Protein AF-Q179P6-F1 (afdb_monomer)

pLDDT: mean 78.24, std 12.24, range [46.19, 93.06]

Radius of gyration: 22.93 Å; Cα contacts (8 Å, |Δi|>4): 65; chains: 1; bounding box: 64×33×48 Å

Sequence (94 aa):
MFVKFQYFCIIYFLLVRHLNGSTMDLYKNSRLSQRIVQTRYGRLQGLILPLEGYKFLKPIEAFLGVPYATPPTKMNSDLRFRFLFLEVEQHIFE

Secondary structure (DSSP, 8-state):
-HHHHHHHHHHHHHHHHHHS--TTHHHHT-EEEEEEEEETTEEEEEEEE--TT-TTSPPEEE--S---S----GGGTTHHHHHHHHHHHHHH--

Solvent-accessible surface area (backbone atoms only — not comparable to full-atom values): 5898 Å² total; per-residue (Å²): 114,68,68,62,52,52,50,51,52,51,51,51,54,53,51,53,52,68,72,50,74,60,76,65,64,43,58,74,71,48,39,78,38,89,63,70,46,80,50,99,92,45,78,44,70,30,33,30,31,49,46,79,93,39,89,88,53,78,64,44,78,46,72,81,86,72,82,86,66,84,76,64,41,89,94,40,50,69,49,63,54,48,56,57,54,53,55,53,53,63,70,70,74,115

InterPro domains:
  IPR002018 Carboxylesterase, type B [PF00135] (34-81)
  IPR029058 Alpha/Beta hydrolase fold [G3DSA:3.40.50.1820] (5-83)
  IPR029058 Alpha/Beta hydrolase fold [SSF53474] (34-72)
  IPR051093 Neuroligin and Bile salt-activated lipase [PTHR43903] (26-76)

Mean predicted aligned error: 12.07 Å

Structure (mmCIF, N/CA/C/O backbone):
data_AF-Q179P6-F1
#
_entry.id   AF-Q179P6-F1
#
loop_
_atom_site.group_PDB
_atom_site.id
_atom_site.type_symbol
_atom_site.label_atom_id
_atom_site.label_alt_id
_atom_site.label_comp_id
_atom_site.label_asym_id
_atom_site.label_entity_id
_atom_site.label_seq_id
_atom_site.pdbx_PDB_ins_code
_atom_site.Cartn_x
_atom_site.Cartn_y
_atom_site.Cartn_z
_atom_site.occupancy
_atom_site.B_iso_or_equiv
_atom_site.auth_seq_id
_atom_site.auth_comp_id
_atom_site.auth_asym_id
_atom_site.auth_atom_id
_atom_site.pdbx_PDB_model_num
ATOM 1 N N . MET A 1 1 ? 46.643 -4.755 -2.740 1.00 63.56 1 MET A N 1
ATOM 2 C CA . MET A 1 1 ? 45.704 -5.863 -2.441 1.00 63.56 1 MET A CA 1
ATOM 3 C C . MET A 1 1 ? 44.336 -5.346 -1.983 1.00 63.56 1 MET A C 1
ATOM 5 O O . MET A 1 1 ? 43.338 -5.756 -2.558 1.00 63.56 1 MET A O 1
ATOM 9 N N . PHE A 1 2 ? 44.286 -4.369 -1.068 1.00 72.25 2 PHE A N 1
ATOM 10 C CA . PHE A 1 2 ? 43.048 -3.757 -0.550 1.00 72.25 2 PHE A CA 1
ATOM 11 C C . PHE A 1 2 ? 42.078 -3.188 -1.603 1.00 72.25 2 PHE A C 1
ATOM 13 O O . PHE A 1 2 ? 40.887 -3.464 -1.534 1.00 72.25 2 PHE A O 1
ATOM 20 N N . VAL A 1 3 ? 42.565 -2.475 -2.626 1.00 81.38 3 VAL A N 1
ATOM 21 C CA . VAL A 1 3 ? 41.692 -1.853 -3.649 1.00 81.38 3 VAL A CA 1
ATOM 22 C C . VAL A 1 3 ? 40.955 -2.895 -4.504 1.00 81.38 3 VAL A C 1
ATOM 24 O O . VAL A 1 3 ? 39.796 -2.705 -4.860 1.00 81.38 3 VAL A O 1
ATOM 27 N N . LYS A 1 4 ? 41.597 -4.037 -4.789 1.00 81.12 4 LYS A N 1
ATOM 28 C CA . LYS A 1 4 ? 40.974 -5.139 -5.544 1.00 81.12 4 LYS A CA 1
ATOM 29 C C . LYS A 1 4 ? 39.885 -5.842 -4.726 1.00 81.12 4 LYS A C 1
ATOM 31 O O . LYS A 1 4 ? 38.837 -6.161 -5.274 1.00 81.12 4 LYS A O 1
ATOM 36 N N . PHE A 1 5 ? 40.111 -6.026 -3.422 1.00 85.56 5 PHE A N 1
ATOM 37 C CA . PHE A 1 5 ? 39.107 -6.568 -2.502 1.00 85.56 5 PHE A CA 1
ATOM 38 C C . PHE A 1 5 ? 37.908 -5.624 -2.360 1.00 85.56 5 PHE A C 1
ATOM 40 O O . PHE A 1 5 ? 36.765 -6.051 -2.474 1.00 85.56 5 PHE A O 1
ATOM 47 N N . GLN A 1 6 ? 38.166 -4.323 -2.215 1.00 86.06 6 GLN A N 1
ATOM 48 C CA . GLN A 1 6 ? 37.113 -3.312 -2.180 1.00 86.06 6 GLN A CA 1
ATOM 49 C C . GLN A 1 6 ? 36.281 -3.314 -3.471 1.00 86.06 6 GLN A C 1
ATOM 51 O O . GLN A 1 6 ? 35.055 -3.285 -3.404 1.00 86.06 6 GLN A O 1
ATOM 56 N N . TYR A 1 7 ? 36.922 -3.412 -4.639 1.00 90.31 7 TYR A N 1
ATOM 57 C CA . TYR A 1 7 ? 36.221 -3.484 -5.922 1.00 90.31 7 TYR A CA 1
ATOM 58 C C . TYR A 1 7 ? 35.364 -4.754 -6.050 1.00 90.31 7 TYR A C 1
ATOM 60 O O . TYR A 1 7 ? 34.223 -4.680 -6.499 1.00 90.31 7 TYR A O 1
ATOM 68 N N . PHE A 1 8 ? 35.864 -5.902 -5.578 1.00 91.94 8 PHE A N 1
ATOM 69 C CA . PHE A 1 8 ? 35.099 -7.150 -5.533 1.00 91.94 8 PHE A CA 1
ATOM 70 C C . PHE A 1 8 ? 33.856 -7.033 -4.636 1.00 91.94 8 PHE A C 1
ATOM 72 O O . PHE A 1 8 ? 32.761 -7.400 -5.057 1.00 91.94 8 PHE A O 1
ATOM 79 N N . CYS A 1 9 ? 33.994 -6.448 -3.442 1.00 91.06 9 CYS A N 1
ATOM 80 C CA . CYS A 1 9 ? 32.867 -6.206 -2.537 1.00 91.06 9 CYS A CA 1
ATOM 81 C C . CYS A 1 9 ? 31.832 -5.242 -3.137 1.00 91.06 9 CYS A C 1
ATOM 83 O O . CYS A 1 9 ? 30.632 -5.469 -2.996 1.00 91.06 9 CYS A O 1
ATOM 85 N N . ILE A 1 10 ? 32.278 -4.191 -3.836 1.00 92.31 10 ILE A N 1
ATOM 86 C CA . ILE A 1 10 ? 31.385 -3.241 -4.515 1.00 92.31 10 ILE A CA 1
ATOM 87 C C . ILE A 1 10 ? 30.624 -3.932 -5.652 1.00 92.31 10 ILE A C 1
ATOM 89 O O . ILE A 1 10 ? 29.409 -3.778 -5.740 1.00 92.31 10 ILE A O 1
ATOM 93 N N . ILE A 1 11 ? 31.298 -4.731 -6.486 1.00 93.06 11 ILE A N 1
ATOM 94 C CA . ILE A 1 11 ? 30.640 -5.494 -7.558 1.00 93.06 11 ILE A CA 1
ATOM 95 C C . ILE A 1 11 ? 29.631 -6.480 -6.978 1.00 93.06 11 ILE A C 1
ATOM 97 O O . ILE A 1 11 ? 28.502 -6.540 -7.457 1.00 93.06 11 ILE A O 1
ATOM 101 N N . TYR A 1 12 ? 30.008 -7.221 -5.934 1.00 92.44 12 TYR A N 1
ATOM 102 C CA . TYR A 1 12 ? 29.107 -8.159 -5.274 1.00 92.44 12 TYR A CA 1
ATOM 103 C C . TYR A 1 12 ? 27.862 -7.445 -4.736 1.00 92.44 12 TYR A C 1
ATOM 105 O O . TYR A 1 12 ? 26.740 -7.885 -4.974 1.00 92.44 12 TYR A O 1
ATOM 113 N N . PHE A 1 13 ? 28.036 -6.293 -4.087 1.00 90.06 13 PHE A N 1
ATOM 114 C CA . PHE A 1 13 ? 26.925 -5.504 -3.563 1.00 90.06 13 PHE A CA 1
ATOM 115 C C . PHE A 1 13 ? 26.009 -4.954 -4.668 1.00 90.06 13 PHE A C 1
ATOM 117 O O . PHE A 1 13 ? 24.785 -4.994 -4.534 1.00 90.06 13 PHE A O 1
ATOM 124 N N . LEU A 1 14 ? 26.578 -4.479 -5.781 1.00 87.06 14 LEU A N 1
ATOM 125 C CA . LEU A 1 14 ? 25.805 -4.026 -6.941 1.00 87.06 14 LEU A CA 1
ATOM 126 C C . LEU A 1 14 ? 25.052 -5.180 -7.615 1.00 87.06 14 LEU A C 1
ATOM 128 O O . LEU A 1 14 ? 23.893 -5.014 -7.990 1.00 87.06 14 LEU A O 1
ATOM 132 N N . LEU A 1 15 ? 25.668 -6.358 -7.711 1.00 87.38 15 LEU A N 1
ATOM 133 C CA . LEU A 1 15 ? 25.049 -7.556 -8.272 1.00 87.38 15 LEU A CA 1
ATOM 134 C C . LEU A 1 15 ? 23.891 -8.052 -7.397 1.00 87.38 15 LEU A C 1
ATOM 136 O O . LEU A 1 15 ? 22.809 -8.326 -7.909 1.00 87.38 15 LEU A O 1
ATOM 140 N N . VAL A 1 16 ? 24.068 -8.075 -6.074 1.00 86.44 16 VAL A N 1
ATOM 141 C CA . VAL A 1 16 ? 22.988 -8.391 -5.128 1.00 86.44 16 VAL A CA 1
ATOM 142 C C . VAL A 1 16 ? 21.840 -7.390 -5.268 1.00 86.44 16 VAL A C 1
ATOM 144 O O . VAL A 1 16 ? 20.684 -7.801 -5.325 1.00 86.44 16 VAL A O 1
ATOM 147 N N . ARG A 1 17 ? 22.120 -6.088 -5.387 1.00 80.88 17 ARG A N 1
ATOM 148 C CA . ARG A 1 17 ? 21.067 -5.084 -5.614 1.00 80.88 17 ARG A CA 1
ATOM 149 C C . ARG A 1 17 ? 20.330 -5.268 -6.935 1.00 80.88 17 ARG A C 1
ATOM 151 O O . ARG A 1 17 ? 19.134 -5.035 -6.973 1.00 80.88 17 ARG A O 1
ATOM 158 N N . HIS A 1 18 ? 21.014 -5.692 -7.991 1.00 74.75 18 HIS A N 1
ATOM 159 C CA . HIS A 1 18 ? 20.374 -5.935 -9.282 1.00 74.75 18 HIS A CA 1
ATOM 160 C C . HIS A 1 18 ? 19.476 -7.184 -9.265 1.00 74.75 18 HIS A C 1
ATOM 162 O O . HIS A 1 18 ? 18.459 -7.225 -9.953 1.00 74.75 18 HIS A O 1
ATOM 168 N N . LEU A 1 19 ? 19.845 -8.218 -8.502 1.00 75.12 19 LEU A N 1
ATOM 169 C CA . LEU A 1 19 ? 19.040 -9.439 -8.381 1.00 75.12 19 LEU A CA 1
ATOM 170 C C . LEU A 1 19 ? 17.828 -9.259 -7.457 1.00 75.12 19 LEU A C 1
ATOM 172 O O . LEU A 1 19 ? 16.812 -9.927 -7.638 1.00 75.12 19 LEU A O 1
ATOM 176 N N . ASN A 1 20 ? 17.912 -8.348 -6.489 1.00 71.38 20 ASN A N 1
ATOM 177 C CA . ASN A 1 20 ? 16.792 -7.997 -5.627 1.00 71.38 20 ASN A CA 1
ATOM 178 C C . ASN A 1 20 ? 15.961 -6.890 -6.291 1.00 71.38 20 ASN A C 1
ATOM 180 O O . ASN A 1 20 ? 16.285 -5.710 -6.183 1.00 71.38 20 ASN A O 1
ATOM 184 N N . GLY A 1 21 ? 14.888 -7.278 -6.988 1.00 65.00 21 GLY A N 1
ATOM 185 C CA . GLY A 1 21 ? 13.927 -6.334 -7.565 1.00 65.00 21 GLY A CA 1
ATOM 186 C C . GLY A 1 21 ? 13.391 -5.365 -6.508 1.00 65.00 21 GLY A C 1
ATOM 187 O O . GLY A 1 21 ? 13.122 -5.761 -5.370 1.00 65.00 21 GLY A O 1
ATOM 188 N N . SER A 1 22 ? 13.264 -4.083 -6.858 1.00 70.00 22 SER A N 1
ATOM 189 C CA . SER A 1 22 ? 12.826 -3.082 -5.891 1.00 70.00 22 SER A CA 1
ATOM 190 C C . SER A 1 22 ? 11.314 -3.184 -5.676 1.00 70.00 22 SER A C 1
ATOM 192 O O . SER A 1 22 ? 10.536 -3.322 -6.620 1.00 70.00 22 SER A O 1
ATOM 194 N N . THR A 1 23 ? 10.858 -3.087 -4.426 1.00 72.62 23 THR A N 1
ATOM 195 C CA . THR A 1 23 ? 9.417 -3.072 -4.120 1.00 72.62 23 THR A CA 1
ATOM 196 C C . THR A 1 23 ? 8.710 -1.866 -4.735 1.00 72.62 23 THR A C 1
ATOM 198 O O . THR A 1 23 ? 7.501 -1.908 -4.938 1.00 72.62 23 THR A O 1
ATOM 201 N N . MET A 1 24 ? 9.451 -0.807 -5.071 1.00 73.81 24 MET A N 1
ATOM 202 C CA . MET A 1 24 ? 8.917 0.380 -5.736 1.00 73.81 24 MET A CA 1
ATOM 203 C C . MET A 1 24 ? 8.473 0.102 -7.175 1.00 73.81 24 MET A C 1
ATOM 205 O O . MET A 1 24 ? 7.501 0.705 -7.632 1.00 73.81 24 M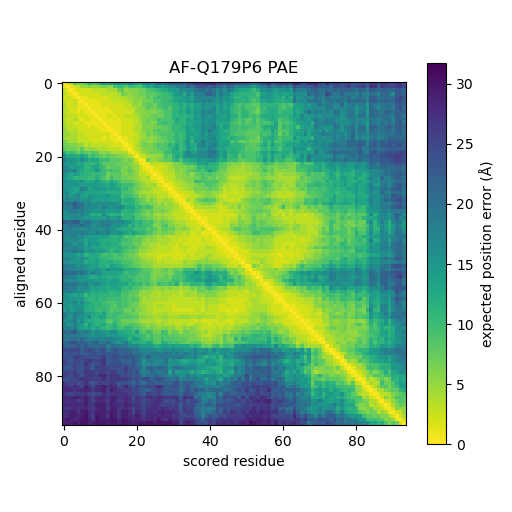ET A O 1
ATOM 209 N N . ASP A 1 25 ? 9.107 -0.850 -7.863 1.00 76.12 25 ASP A N 1
ATOM 210 C CA . ASP A 1 25 ? 8.728 -1.227 -9.229 1.00 76.12 25 ASP A CA 1
ATOM 211 C C . ASP A 1 25 ? 7.324 -1.853 -9.281 1.00 76.12 25 ASP A C 1
ATOM 213 O O . ASP A 1 25 ? 6.599 -1.664 -10.256 1.00 76.12 25 ASP A O 1
ATOM 217 N N . LEU A 1 26 ? 6.884 -2.505 -8.196 1.00 77.12 26 LEU A N 1
ATOM 218 C CA . LEU A 1 26 ? 5.546 -3.104 -8.079 1.00 77.12 26 LEU A CA 1
ATOM 219 C C . LEU A 1 26 ? 4.417 -2.058 -8.084 1.00 77.12 26 LEU A C 1
ATOM 221 O O . LEU A 1 26 ? 3.291 -2.361 -8.481 1.00 77.12 26 LEU A O 1
ATOM 225 N N . TYR A 1 27 ? 4.699 -0.829 -7.640 1.00 79.75 27 TYR A N 1
ATOM 226 C CA . TYR A 1 27 ? 3.700 0.240 -7.540 1.00 79.75 27 TYR A CA 1
ATOM 227 C C . TYR A 1 27 ? 3.652 1.138 -8.778 1.00 79.75 27 TYR A C 1
ATOM 229 O O . TYR A 1 27 ? 2.630 1.786 -9.017 1.00 79.75 27 TYR A O 1
ATOM 237 N N . LYS A 1 28 ? 4.725 1.154 -9.581 1.00 82.06 28 LYS A N 1
ATOM 238 C CA . LYS A 1 28 ? 4.919 2.072 -10.713 1.00 82.06 28 LYS A CA 1
ATOM 239 C C . LYS A 1 28 ? 3.804 1.999 -11.763 1.00 82.06 28 LYS A C 1
ATOM 241 O O . LYS A 1 28 ? 3.454 3.024 -12.334 1.00 82.06 28 LYS A O 1
ATOM 246 N N . ASN A 1 29 ? 3.219 0.817 -11.963 1.00 82.44 29 ASN A N 1
ATOM 247 C CA . ASN A 1 29 ? 2.122 0.583 -12.909 1.00 82.44 29 ASN A CA 1
ATOM 248 C C . ASN A 1 29 ? 0.825 0.116 -12.223 1.00 82.44 29 ASN A C 1
ATOM 250 O O . ASN A 1 29 ? -0.041 -0.489 -12.859 1.00 82.44 29 ASN A O 1
ATOM 254 N N . SER A 1 30 ? 0.677 0.382 -10.921 1.00 84.25 30 SER A N 1
ATOM 255 C CA . SER A 1 30 ? -0.529 0.001 -10.182 1.00 84.25 30 SER A CA 1
ATOM 256 C C . SER A 1 30 ? -1.777 0.706 -10.725 1.00 84.25 30 SER A C 1
ATOM 258 O O . SER A 1 30 ? -1.749 1.871 -11.124 1.00 84.25 30 SER A O 1
ATOM 260 N N . ARG A 1 31 ? -2.892 -0.027 -10.775 1.00 87.44 31 ARG A N 1
ATOM 261 C CA . ARG A 1 31 ? -4.191 0.469 -11.255 1.00 87.44 31 ARG A CA 1
ATOM 262 C C . ARG A 1 31 ? -5.228 0.359 -10.149 1.00 87.44 31 ARG A C 1
ATOM 264 O O . ARG A 1 31 ? -5.120 -0.503 -9.284 1.00 87.44 31 ARG A O 1
ATOM 271 N N . LEU A 1 32 ? -6.259 1.197 -10.181 1.00 86.06 32 LEU A N 1
ATOM 272 C CA . LEU A 1 32 ? -7.389 1.058 -9.260 1.00 86.06 32 LEU A CA 1
ATOM 273 C C . LEU A 1 32 ? -8.134 -0.254 -9.536 1.00 86.06 32 LEU A C 1
ATOM 275 O O . LEU A 1 32 ? -8.419 -0.576 -10.690 1.00 86.06 32 LEU A O 1
ATOM 279 N N . SER A 1 33 ? -8.441 -1.015 -8.481 1.00 87.38 33 SER A N 1
ATOM 280 C CA . SER A 1 33 ? -9.241 -2.233 -8.612 1.00 87.38 33 SER A CA 1
ATOM 281 C C . SER A 1 33 ? -10.688 -1.876 -8.928 1.00 87.38 33 SER A C 1
ATOM 283 O O . SER A 1 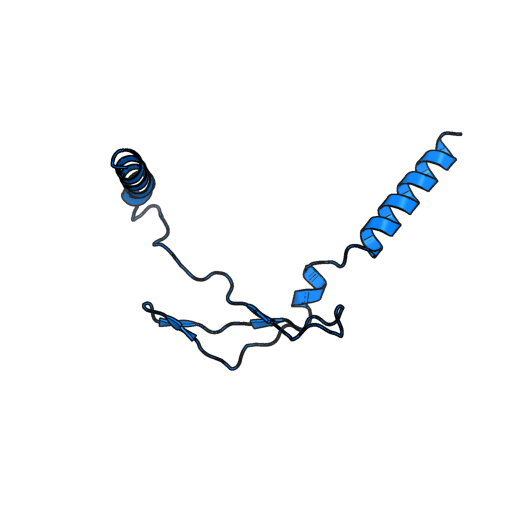33 ? -11.275 -0.983 -8.311 1.00 87.38 33 SER A O 1
ATOM 285 N N . GLN A 1 34 ? -11.276 -2.597 -9.881 1.00 84.19 34 GLN A N 1
ATOM 286 C CA . GLN A 1 34 ? -12.700 -2.500 -10.201 1.00 84.19 34 GLN A CA 1
ATOM 287 C C . GLN A 1 34 ? -13.564 -3.183 -9.129 1.00 84.19 34 GLN A C 1
ATOM 289 O O . GLN A 1 34 ? -14.734 -2.842 -8.949 1.00 84.19 34 GLN A O 1
ATOM 294 N N . ARG A 1 35 ? -13.002 -4.161 -8.411 1.00 84.31 35 ARG A N 1
ATOM 295 C CA . ARG A 1 35 ? -13.723 -4.930 -7.403 1.00 84.31 35 ARG A CA 1
ATOM 296 C C . ARG A 1 35 ? -13.786 -4.153 -6.090 1.00 84.31 35 ARG A C 1
ATOM 298 O O . ARG A 1 35 ? -12.764 -3.856 -5.476 1.00 84.31 35 ARG A O 1
ATOM 305 N N . ILE A 1 36 ? -15.008 -3.887 -5.637 1.00 88.69 36 ILE A N 1
ATOM 306 C CA . ILE A 1 36 ? -15.280 -3.267 -4.339 1.00 88.69 36 ILE A CA 1
ATOM 307 C C . ILE A 1 36 ? -15.632 -4.369 -3.338 1.00 88.69 36 ILE A C 1
ATOM 309 O O . ILE A 1 36 ? -16.597 -5.109 -3.532 1.00 88.69 36 ILE A O 1
ATOM 313 N N . VAL A 1 37 ? -14.855 -4.477 -2.262 1.00 90.38 37 VAL A N 1
ATOM 314 C CA . VAL A 1 37 ? -15.067 -5.465 -1.198 1.00 90.38 37 VAL A CA 1
ATOM 315 C C . VAL A 1 37 ? -15.929 -4.847 -0.107 1.00 90.38 37 VAL A C 1
ATOM 317 O O . VAL A 1 37 ? -15.614 -3.777 0.409 1.00 90.38 37 VAL A O 1
ATOM 320 N N . GLN A 1 38 ? -17.024 -5.512 0.259 1.00 91.25 38 GLN A N 1
ATOM 321 C CA . GLN A 1 38 ? -17.827 -5.095 1.405 1.00 91.25 38 GLN A CA 1
ATOM 322 C C . GLN A 1 38 ? -17.240 -5.672 2.692 1.00 91.25 38 GLN A C 1
ATOM 324 O O . GLN A 1 38 ? -17.065 -6.881 2.819 1.00 91.25 38 GLN A O 1
ATOM 329 N N . THR A 1 39 ? -16.948 -4.801 3.650 1.00 89.31 39 THR A N 1
ATOM 330 C CA . THR A 1 39 ? -16.565 -5.159 5.018 1.00 89.31 39 THR A CA 1
ATOM 331 C C . THR A 1 39 ? -17.649 -4.697 5.987 1.00 89.31 39 THR A C 1
ATOM 333 O O . THR A 1 39 ? -18.520 -3.910 5.613 1.00 89.31 39 THR A O 1
ATOM 336 N N . ARG A 1 40 ? -17.593 -5.134 7.252 1.00 87.00 40 ARG A N 1
ATOM 337 C CA . ARG A 1 40 ? -18.585 -4.726 8.265 1.00 87.00 40 ARG A CA 1
ATOM 338 C C . ARG A 1 40 ? -18.665 -3.209 8.470 1.00 87.00 40 ARG A C 1
ATOM 340 O O . ARG A 1 40 ? -19.715 -2.708 8.847 1.00 87.00 40 ARG A O 1
ATOM 347 N N . TYR A 1 41 ? -17.568 -2.499 8.217 1.00 84.88 41 TYR A N 1
ATOM 348 C CA . TYR A 1 41 ? -17.450 -1.055 8.427 1.00 84.88 41 TYR A CA 1
ATOM 349 C C . TYR A 1 41 ? -17.652 -0.237 7.145 1.00 84.88 41 TYR A C 1
ATOM 351 O O . TYR A 1 41 ? -17.573 0.987 7.181 1.00 84.88 41 TYR A O 1
ATOM 359 N N . GLY A 1 42 ? -17.908 -0.893 6.009 1.0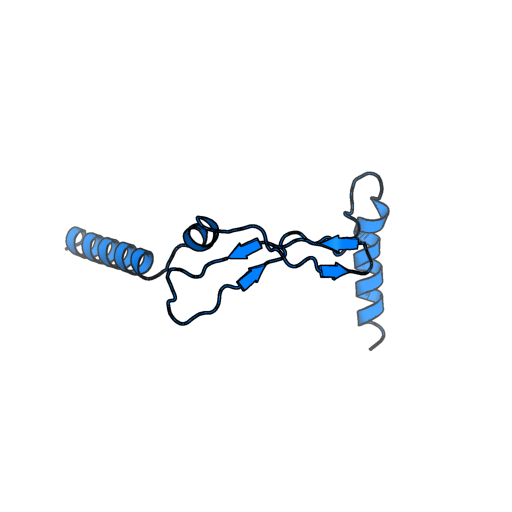0 89.75 42 GLY A N 1
ATOM 360 C CA . GLY A 1 42 ? -18.146 -0.224 4.735 1.00 89.75 42 GLY A CA 1
ATOM 361 C C . GLY A 1 42 ? -17.444 -0.878 3.552 1.00 89.75 42 GLY A C 1
ATOM 362 O O . GLY A 1 42 ? -16.890 -1.977 3.628 1.00 89.75 42 GLY A O 1
ATOM 363 N N . ARG A 1 43 ? -17.499 -0.181 2.418 1.00 90.06 43 ARG A N 1
ATOM 364 C CA . ARG A 1 43 ? -16.956 -0.639 1.138 1.00 90.06 43 ARG A CA 1
ATOM 365 C C . ARG A 1 43 ? -15.497 -0.217 0.994 1.00 90.06 43 ARG A C 1
ATOM 367 O O . ARG A 1 43 ? -15.181 0.950 1.193 1.00 90.06 43 ARG A O 1
ATOM 374 N N . LEU A 1 44 ? -14.639 -1.154 0.608 1.00 89.62 44 LEU A N 1
ATOM 375 C CA . LEU A 1 44 ? -13.219 -0.932 0.365 1.00 89.62 44 LEU A CA 1
ATOM 376 C C . LEU A 1 44 ? -12.890 -1.140 -1.106 1.00 89.62 44 LEU A C 1
ATOM 378 O O . LEU A 1 44 ? -13.341 -2.104 -1.730 1.00 89.62 44 LEU A O 1
ATOM 382 N N . GLN A 1 45 ? -12.061 -0.249 -1.634 1.00 90.56 45 GLN A N 1
ATOM 383 C CA . GLN A 1 45 ? -11.499 -0.359 -2.969 1.00 90.56 45 GLN A CA 1
ATOM 384 C C . GLN A 1 45 ? -9.992 -0.573 -2.856 1.00 90.56 45 GLN A C 1
ATOM 386 O O . GLN A 1 45 ? -9.318 0.108 -2.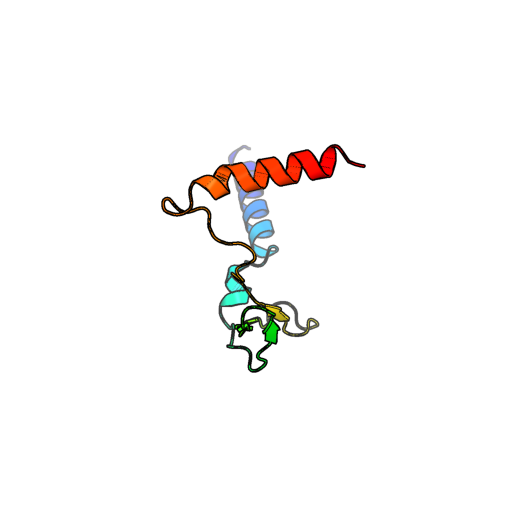086 1.00 90.56 45 GLN A O 1
ATOM 391 N N . GLY A 1 46 ? -9.488 -1.559 -3.592 1.00 90.50 46 GLY A N 1
ATOM 392 C CA . GLY A 1 46 ? -8.075 -1.919 -3.599 1.00 90.50 46 GLY A CA 1
ATOM 393 C C . GLY A 1 46 ? -7.338 -1.378 -4.818 1.00 90.50 46 GLY A C 1
ATOM 394 O O . GLY A 1 46 ? -7.914 -0.725 -5.692 1.00 90.50 46 GLY A O 1
ATOM 395 N N . LEU A 1 47 ? -6.058 -1.720 -4.898 1.00 90.94 47 LEU A N 1
ATOM 396 C CA . LEU A 1 47 ? -5.198 -1.507 -6.057 1.00 90.94 47 LEU A CA 1
ATOM 397 C C . LEU A 1 47 ? -4.841 -2.853 -6.680 1.00 90.94 47 LEU A C 1
ATOM 399 O O . LEU A 1 47 ? -4.581 -3.816 -5.969 1.00 90.94 47 LEU A O 1
ATOM 403 N N . ILE A 1 48 ? -4.800 -2.917 -8.005 1.00 91.31 48 ILE A N 1
ATOM 404 C CA . ILE A 1 48 ? -4.238 -4.040 -8.749 1.00 91.31 48 ILE A CA 1
ATOM 405 C C . ILE A 1 48 ? -2.761 -3.739 -8.982 1.00 91.31 48 ILE A C 1
ATOM 407 O O . ILE A 1 48 ? -2.420 -2.744 -9.627 1.00 91.31 48 ILE A O 1
ATOM 411 N N . LEU A 1 49 ? -1.893 -4.608 -8.472 1.00 89.12 49 LEU A N 1
ATOM 412 C CA . LEU A 1 49 ? -0.455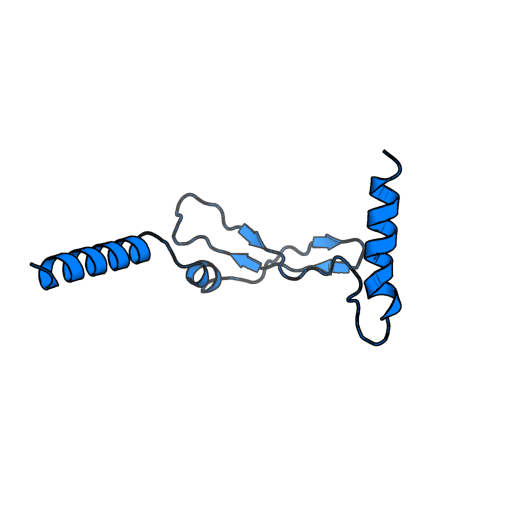 -4.550 -8.685 1.00 89.12 49 LEU A CA 1
ATOM 413 C C . LEU A 1 49 ? -0.088 -5.517 -9.818 1.00 89.12 49 LEU A C 1
ATOM 415 O O . LEU A 1 49 ? -0.216 -6.738 -9.649 1.00 89.12 49 LEU A O 1
ATOM 419 N N . PRO A 1 50 ? 0.344 -5.003 -10.984 1.00 84.19 50 PRO A N 1
ATOM 420 C CA . PRO A 1 50 ? 0.876 -5.846 -12.039 1.00 84.19 50 PRO A CA 1
ATOM 421 C C . PRO A 1 50 ? 2.290 -6.288 -11.653 1.00 84.19 50 PRO A C 1
ATOM 423 O O . PRO A 1 50 ? 3.199 -5.476 -11.493 1.00 84.19 50 PRO A O 1
ATOM 426 N N . LEU A 1 51 ? 2.491 -7.596 -11.503 1.00 82.44 51 LEU A N 1
ATOM 427 C CA . LEU A 1 51 ? 3.809 -8.164 -11.226 1.00 82.44 51 LEU A CA 1
ATOM 428 C C . LEU A 1 51 ? 4.613 -8.291 -12.529 1.00 82.44 51 LEU A C 1
ATOM 430 O O . LEU A 1 51 ? 4.903 -9.391 -12.985 1.00 82.44 51 LEU A O 1
ATOM 434 N N . GLU A 1 52 ? 4.960 -7.159 -13.147 1.00 72.19 52 GLU A N 1
ATOM 435 C CA . GLU A 1 52 ? 5.608 -7.108 -14.472 1.00 72.19 52 GLU A CA 1
ATOM 436 C C . GLU A 1 52 ? 6.955 -7.848 -14.526 1.00 72.19 52 GLU A C 1
ATOM 438 O O . GLU A 1 52 ? 7.304 -8.428 -15.555 1.00 72.19 52 GLU A O 1
ATOM 443 N N . GLY A 1 53 ? 7.683 -7.903 -13.405 1.00 70.00 53 GLY A N 1
ATOM 444 C CA . GLY A 1 53 ? 8.918 -8.687 -13.276 1.00 70.00 53 GLY A CA 1
ATOM 445 C C . GLY A 1 53 ? 8.702 -10.206 -13.232 1.00 70.00 53 GLY A C 1
ATOM 446 O O . GLY A 1 53 ? 9.645 -10.970 -13.424 1.00 70.00 53 GLY A O 1
ATOM 447 N N . TYR A 1 54 ? 7.465 -10.660 -13.026 1.00 72.69 54 TYR A N 1
ATOM 448 C CA . TYR A 1 54 ? 7.114 -12.058 -12.817 1.00 72.69 54 TYR A CA 1
ATOM 449 C C . TYR A 1 54 ? 6.052 -12.498 -13.829 1.00 72.69 54 TYR A C 1
ATOM 451 O O . TYR A 1 54 ? 4.866 -12.584 -13.525 1.00 72.69 54 TYR A O 1
ATOM 459 N N . LYS A 1 55 ? 6.494 -12.827 -15.050 1.00 70.81 55 LYS A N 1
ATOM 460 C CA . LYS A 1 55 ? 5.624 -13.171 -16.196 1.00 70.81 55 LYS A CA 1
ATOM 461 C C . LYS A 1 55 ? 4.629 -14.318 -15.952 1.00 70.81 55 LYS A C 1
ATOM 463 O O . LYS A 1 55 ? 3.662 -14.442 -16.694 1.00 70.81 55 LYS A O 1
ATOM 468 N N . PHE A 1 56 ? 4.864 -15.153 -14.942 1.00 78.88 56 PHE A N 1
ATOM 469 C CA . PHE A 1 56 ? 4.016 -16.301 -14.600 1.00 78.88 56 PHE A CA 1
ATOM 470 C C . PHE A 1 56 ? 3.046 -16.019 -13.447 1.00 78.88 56 PHE A C 1
ATOM 472 O O . PHE A 1 56 ? 2.235 -16.877 -13.107 1.00 78.88 56 PHE A O 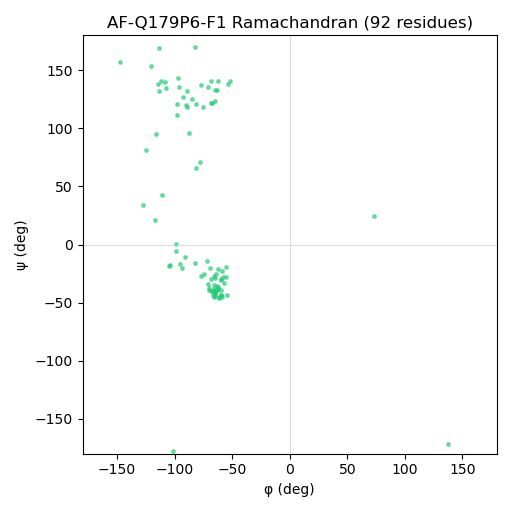1
ATOM 479 N N . LEU A 1 57 ? 3.138 -14.845 -12.816 1.00 81.12 57 LEU A N 1
ATOM 480 C CA . LEU A 1 57 ? 2.311 -14.500 -11.670 1.00 81.12 57 LEU A CA 1
ATOM 481 C C . LEU A 1 57 ? 1.093 -13.699 -12.124 1.00 81.12 57 LEU A C 1
ATOM 483 O O . LEU A 1 57 ? 1.179 -12.762 -12.918 1.00 81.12 57 LEU A O 1
ATOM 487 N N . LYS A 1 58 ? -0.067 -14.070 -11.583 1.00 84.38 58 LYS A N 1
ATOM 488 C CA . LYS A 1 58 ? -1.297 -13.308 -11.776 1.00 84.38 58 LYS A CA 1
ATOM 489 C C . LYS A 1 58 ? -1.181 -11.962 -11.040 1.00 84.38 58 LYS A C 1
ATOM 491 O O . LYS A 1 58 ? -0.672 -11.954 -9.919 1.00 84.38 58 LYS A O 1
ATOM 496 N N . PRO A 1 59 ? -1.685 -10.852 -11.613 1.00 86.12 59 PRO A N 1
ATOM 497 C CA . PRO A 1 59 ? -1.814 -9.587 -10.895 1.00 86.12 59 PRO A CA 1
ATOM 498 C C . PRO A 1 59 ? -2.561 -9.762 -9.569 1.00 86.12 59 PRO A C 1
ATOM 500 O O . PRO A 1 59 ? -3.541 -10.511 -9.502 1.00 86.12 59 PRO A O 1
ATOM 503 N N . ILE A 1 60 ? -2.104 -9.066 -8.528 1.00 88.12 60 ILE A N 1
ATOM 504 C CA . ILE A 1 60 ? -2.654 -9.186 -7.172 1.00 88.12 60 ILE A CA 1
ATOM 505 C C . ILE A 1 60 ? -3.447 -7.928 -6.831 1.00 88.12 60 ILE A C 1
ATOM 507 O O . ILE A 1 60 ? -3.025 -6.816 -7.135 1.00 88.12 60 ILE A O 1
ATOM 511 N N . GLU A 1 61 ? -4.588 -8.107 -6.172 1.00 90.44 61 GLU A N 1
ATOM 512 C CA . GLU A 1 61 ? -5.348 -7.015 -5.567 1.00 90.44 61 GLU A CA 1
ATOM 513 C C . GLU A 1 61 ? -4.863 -6.781 -4.129 1.00 90.44 61 GLU A C 1
ATOM 515 O O . GLU A 1 61 ? -4.982 -7.665 -3.282 1.00 90.44 61 GLU A O 1
ATOM 520 N N . ALA A 1 62 ? -4.332 -5.595 -3.840 1.00 88.69 62 ALA A N 1
ATOM 521 C CA . ALA A 1 62 ? -3.913 -5.188 -2.505 1.00 88.69 62 ALA A CA 1
ATOM 522 C C . ALA A 1 62 ? -4.873 -4.145 -1.918 1.00 88.69 62 ALA A C 1
ATOM 524 O O . ALA A 1 62 ? -5.233 -3.164 -2.572 1.00 88.69 62 ALA A O 1
ATOM 525 N N . PHE A 1 63 ? -5.247 -4.332 -0.652 1.00 90.69 63 PHE A N 1
ATOM 526 C CA . PHE A 1 63 ? -6.049 -3.393 0.133 1.00 90.69 63 PHE A CA 1
ATOM 527 C C . PHE A 1 63 ? -5.178 -2.902 1.290 1.00 90.69 63 PHE A C 1
ATOM 529 O O . PHE A 1 63 ? -5.027 -3.585 2.301 1.00 90.69 63 PHE A O 1
ATOM 536 N N . LEU A 1 64 ? -4.528 -1.755 1.103 1.00 87.75 64 LEU A N 1
ATOM 537 C CA . LEU A 1 64 ? -3.552 -1.214 2.050 1.00 87.75 64 LEU A CA 1
ATOM 538 C C . LEU A 1 64 ? -4.209 -0.179 2.970 1.00 87.75 64 LEU A C 1
ATOM 540 O O . LEU A 1 64 ? -5.064 0.586 2.533 1.00 87.75 64 LEU A O 1
ATOM 544 N N . GLY A 1 65 ? -3.793 -0.147 4.239 1.00 87.69 65 GLY A N 1
ATOM 545 C CA . GLY A 1 65 ? -4.266 0.853 5.206 1.00 87.69 65 GLY A CA 1
ATOM 546 C C . GLY A 1 65 ? -5.700 0.645 5.702 1.00 87.69 65 GLY A C 1
ATOM 547 O O . GLY A 1 65 ? -6.347 1.606 6.110 1.00 87.69 65 GLY A O 1
ATOM 548 N N . VAL A 1 66 ? -6.214 -0.588 5.668 1.00 90.12 66 VAL A N 1
ATOM 549 C CA . VAL A 1 66 ? -7.563 -0.889 6.165 1.00 90.12 66 VAL A CA 1
ATOM 550 C C . VAL A 1 66 ? -7.606 -0.715 7.689 1.00 90.12 66 VAL A C 1
ATOM 552 O O . VAL A 1 66 ? -6.840 -1.380 8.392 1.00 90.12 66 VAL A O 1
ATOM 555 N N . PRO A 1 67 ? -8.481 0.156 8.227 1.00 86.31 67 PRO A N 1
ATOM 556 C CA . PRO A 1 67 ? -8.569 0.366 9.663 1.00 86.31 67 PRO A CA 1
ATOM 557 C C . PRO A 1 67 ? -9.132 -0.885 10.341 1.00 86.31 67 PRO A C 1
ATOM 559 O O . PRO A 1 67 ? -10.235 -1.332 10.029 1.00 86.31 67 PRO A O 1
ATOM 562 N N . TYR A 1 68 ? -8.366 -1.439 11.277 1.00 79.25 68 TYR A N 1
ATOM 563 C CA . TYR A 1 68 ? -8.758 -2.609 12.068 1.00 79.25 68 TYR A CA 1
ATOM 564 C C . TYR A 1 68 ? -9.155 -2.248 13.506 1.00 79.25 68 TYR A C 1
ATOM 566 O O . TYR A 1 68 ? -9.838 -3.024 14.168 1.00 79.25 68 TYR A O 1
ATOM 574 N N . ALA A 1 69 ? -8.751 -1.069 13.984 1.00 83.94 69 ALA A N 1
ATOM 575 C CA . ALA A 1 69 ? -9.046 -0.576 15.321 1.00 83.94 69 ALA A CA 1
ATOM 576 C C . ALA A 1 69 ? -9.190 0.949 15.322 1.00 83.94 69 ALA A C 1
ATOM 578 O O . ALA A 1 69 ? -8.648 1.648 14.461 1.00 83.94 69 ALA A O 1
ATOM 579 N N . THR A 1 70 ? -9.901 1.468 16.321 1.00 81.69 70 THR A N 1
ATOM 580 C CA . THR A 1 70 ? -9.976 2.906 16.584 1.00 81.69 70 THR A CA 1
ATOM 581 C C . THR A 1 70 ? -8.588 3.413 16.982 1.00 81.69 70 THR A C 1
ATOM 583 O O . THR A 1 70 ? -8.019 2.892 17.945 1.00 81.69 70 THR A O 1
ATOM 586 N N . PRO A 1 71 ? -8.021 4.417 16.288 1.00 78.75 71 PRO A N 1
ATOM 587 C CA . PRO A 1 71 ? -6.690 4.906 16.614 1.00 78.75 71 PRO A CA 1
ATOM 588 C C . PRO A 1 71 ? -6.686 5.494 18.037 1.00 78.75 71 PRO A C 1
ATOM 590 O O . PRO A 1 71 ? -7.568 6.295 18.366 1.00 78.75 71 PRO A O 1
ATOM 593 N N . PRO A 1 72 ? -5.704 5.150 18.890 1.00 77.75 72 PRO A N 1
ATOM 594 C CA . PRO A 1 72 ? -5.635 5.644 20.263 1.00 77.75 72 PRO A CA 1
ATOM 595 C C . PRO A 1 72 ? -5.090 7.085 20.290 1.00 77.75 72 PRO A C 1
ATOM 597 O O . PRO A 1 72 ? -3.946 7.354 20.678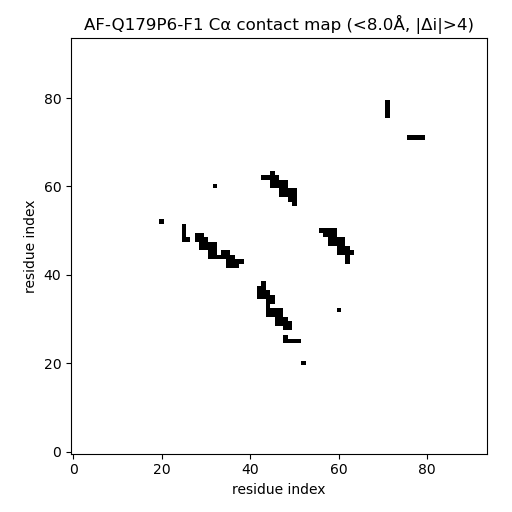 1.00 77.75 72 PRO A O 1
ATOM 600 N N . THR A 1 73 ? -5.908 8.026 19.811 1.00 81.31 73 THR A N 1
ATOM 601 C CA . THR A 1 73 ? -5.585 9.459 19.753 1.00 81.31 73 THR A CA 1
ATOM 602 C C . THR A 1 73 ? -5.844 10.154 21.092 1.00 81.31 73 THR A C 1
ATOM 604 O O . THR A 1 73 ? -6.428 9.578 22.006 1.00 81.31 73 THR A O 1
ATOM 607 N N . LYS A 1 74 ? -5.398 11.411 21.228 1.00 65.44 74 LYS A N 1
ATOM 608 C CA . LYS A 1 74 ? -5.443 12.187 22.483 1.00 65.44 74 LYS A CA 1
ATOM 609 C C . LYS A 1 74 ? -6.863 12.376 23.050 1.00 65.44 74 LYS A C 1
ATOM 611 O O . LYS A 1 74 ? -6.997 12.592 24.244 1.00 65.44 74 LYS A O 1
ATOM 616 N N . MET A 1 75 ? -7.898 12.268 22.213 1.00 70.06 75 MET A N 1
ATOM 617 C CA . MET A 1 75 ? -9.313 12.344 22.615 1.00 70.06 75 MET A CA 1
ATOM 618 C C . MET A 1 75 ? -9.854 11.009 23.159 1.00 70.06 75 MET A C 1
ATOM 620 O O . MET A 1 75 ? -10.901 10.973 23.792 1.00 70.06 75 MET A O 1
ATOM 624 N N . ASN A 1 76 ? -9.136 9.910 22.916 1.00 66.19 76 ASN A N 1
ATOM 625 C CA . ASN A 1 76 ? -9.492 8.541 23.282 1.00 66.19 76 ASN A CA 1
ATOM 626 C C . ASN A 1 76 ? -8.323 7.904 24.054 1.00 66.19 76 ASN A C 1
ATOM 628 O O . ASN A 1 76 ? -8.037 6.717 23.884 1.00 66.19 76 ASN A O 1
ATOM 632 N N . SER A 1 77 ? -7.598 8.702 24.849 1.00 65.31 77 SER A N 1
ATOM 633 C CA . SER A 1 77 ? -6.363 8.289 25.530 1.00 65.31 77 SER A CA 1
ATOM 634 C C . SER A 1 77 ? -6.541 7.048 26.400 1.00 65.31 77 SER A C 1
ATOM 636 O O . SER A 1 77 ? -5.597 6.272 26.521 1.00 65.31 77 SER A O 1
ATOM 638 N N . ASP A 1 78 ? -7.745 6.810 26.923 1.00 72.00 78 ASP A N 1
ATOM 639 C CA . ASP A 1 78 ? -8.080 5.617 27.708 1.00 72.00 78 ASP A CA 1
ATOM 640 C C . ASP A 1 78 ? -7.868 4.317 26.919 1.00 72.00 78 ASP A C 1
ATOM 642 O O . ASP A 1 78 ? -7.492 3.291 27.486 1.00 72.00 78 ASP A O 1
ATOM 646 N N . LEU A 1 79 ? -8.021 4.348 25.589 1.00 69.62 79 LEU A N 1
ATOM 647 C CA . LEU A 1 79 ? -7.783 3.185 24.732 1.00 69.62 79 LEU A CA 1
ATOM 648 C C . LEU A 1 79 ? -6.300 2.794 24.642 1.00 69.62 79 LEU A C 1
ATOM 650 O O . LEU A 1 79 ? -6.020 1.643 24.313 1.00 69.62 79 LEU A O 1
ATOM 654 N N . ARG A 1 80 ? -5.354 3.698 24.965 1.00 66.25 80 ARG A N 1
ATOM 655 C CA . ARG A 1 80 ? -3.907 3.391 24.942 1.00 66.25 80 ARG A CA 1
ATOM 656 C C . ARG A 1 80 ? -3.543 2.247 25.878 1.00 66.25 80 ARG A C 1
ATOM 658 O O . ARG A 1 80 ? -2.712 1.423 25.520 1.00 66.25 80 ARG A O 1
ATOM 665 N N . PHE A 1 81 ? -4.163 2.205 27.054 1.00 68.50 81 PHE A N 1
ATOM 666 C CA . PHE A 1 81 ? -3.921 1.159 28.048 1.00 68.50 81 PHE A CA 1
ATOM 667 C C . PHE A 1 81 ? -5.053 0.129 28.099 1.00 68.50 81 PHE A C 1
ATOM 669 O O . PHE A 1 81 ? -4.829 -0.986 28.559 1.00 68.50 81 PHE A O 1
ATOM 676 N N . ARG A 1 82 ? -6.243 0.443 27.561 1.00 67.38 82 ARG A N 1
ATOM 677 C CA . ARG A 1 82 ? -7.354 -0.520 27.492 1.00 67.38 82 ARG A CA 1
ATOM 678 C C . ARG A 1 82 ? -7.030 -1.747 26.636 1.00 67.38 82 ARG A C 1
ATOM 680 O O . ARG A 1 82 ? -7.446 -2.841 26.994 1.00 67.3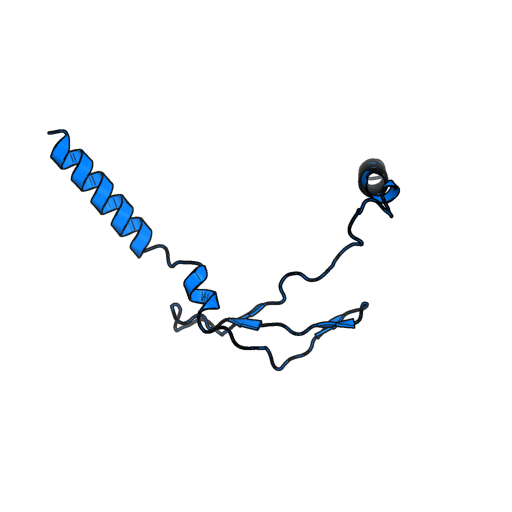8 82 ARG A O 1
ATOM 687 N N . PHE A 1 83 ? -6.286 -1.580 25.540 1.00 62.25 83 PHE A N 1
ATOM 688 C CA . PHE A 1 83 ? -5.864 -2.717 24.712 1.00 62.25 83 PHE A CA 1
ATOM 689 C C . PHE A 1 83 ? -4.911 -3.658 25.465 1.00 62.25 83 PHE A C 1
ATOM 691 O O . PHE A 1 83 ? -5.116 -4.863 25.439 1.00 62.25 83 PHE A O 1
ATOM 698 N N . LEU A 1 84 ? -3.941 -3.114 26.211 1.00 58.47 84 LEU A N 1
ATOM 699 C CA . LEU A 1 84 ? -3.044 -3.900 27.071 1.00 58.47 84 LEU A CA 1
ATOM 700 C C . LEU A 1 84 ? -3.801 -4.639 28.182 1.00 58.47 84 LEU A C 1
ATOM 702 O O . LEU A 1 84 ? -3.467 -5.775 28.493 1.00 58.47 84 LEU A O 1
ATOM 706 N N . PHE A 1 85 ? -4.822 -4.012 28.769 1.00 55.59 85 PHE A N 1
ATOM 707 C CA . PHE A 1 85 ? -5.614 -4.634 29.832 1.00 55.59 85 PHE A CA 1
ATOM 708 C C . PHE A 1 85 ? -6.427 -5.838 29.330 1.00 55.59 85 PHE A C 1
ATOM 710 O O . PHE A 1 85 ? -6.479 -6.861 30.003 1.00 55.59 85 PHE A O 1
ATOM 717 N N . LEU A 1 86 ? -7.020 -5.743 28.133 1.00 57.81 86 LEU A N 1
ATOM 718 C CA . LEU A 1 86 ? -7.740 -6.867 27.524 1.00 57.81 86 LEU A CA 1
ATOM 719 C C . LEU A 1 86 ? -6.798 -7.996 27.074 1.00 57.81 86 LEU A C 1
ATOM 721 O O . LEU A 1 86 ? -7.140 -9.159 27.255 1.00 57.81 86 LEU A O 1
ATOM 725 N N . GLU A 1 87 ? -5.614 -7.669 26.546 1.00 55.09 87 GLU A N 1
ATOM 726 C CA . GLU A 1 87 ? -4.612 -8.669 26.138 1.00 55.09 87 GLU A CA 1
ATOM 727 C C . GLU A 1 87 ? -4.057 -9.456 27.343 1.00 55.09 87 GLU A C 1
ATOM 729 O O . GLU A 1 87 ? -3.866 -10.666 27.264 1.00 55.09 87 GLU A O 1
ATOM 734 N N . VAL A 1 88 ? -3.840 -8.793 28.488 1.00 53.66 88 VAL A N 1
ATOM 735 C CA . VAL A 1 88 ? -3.368 -9.455 29.719 1.00 53.66 88 VAL A CA 1
ATOM 736 C C . VAL A 1 88 ? -4.432 -10.390 30.300 1.00 53.66 88 VAL A C 1
ATOM 738 O O . VAL A 1 88 ? -4.098 -11.494 30.717 1.00 53.66 88 VAL A O 1
ATOM 741 N N . GLU A 1 89 ? -5.708 -9.998 30.287 1.00 57.59 89 GLU A N 1
ATOM 742 C CA . GLU A 1 89 ? -6.809 -10.875 30.714 1.00 57.59 89 GLU A CA 1
ATOM 743 C C . GLU A 1 89 ? -6.959 -12.098 29.796 1.00 57.59 89 GLU A C 1
ATOM 745 O O . GLU A 1 89 ? -7.135 -13.212 30.283 1.00 57.59 89 GLU A O 1
ATOM 750 N N . GLN A 1 90 ? -6.818 -11.935 28.476 1.00 57.06 90 GLN A N 1
ATOM 751 C CA . GLN A 1 90 ? -6.923 -13.060 27.538 1.00 57.06 90 GLN A CA 1
ATOM 752 C C . GLN A 1 90 ? -5.821 -14.111 27.719 1.00 57.06 90 GLN A C 1
ATOM 754 O O . GLN A 1 90 ? -6.051 -1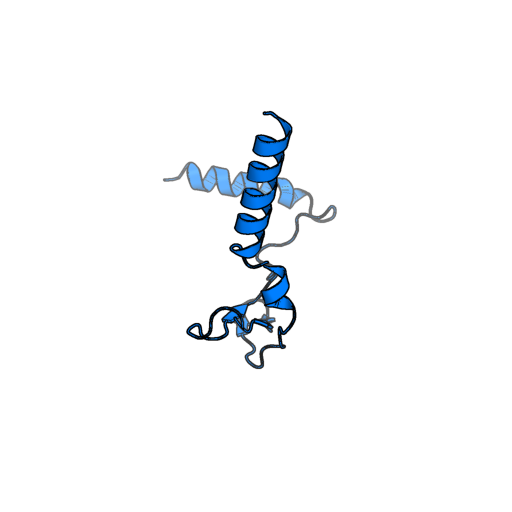5.275 27.412 1.00 57.06 90 GLN A O 1
ATOM 759 N N . HIS A 1 91 ? -4.659 -13.730 28.253 1.00 48.16 91 HIS A N 1
ATOM 760 C CA . HIS A 1 91 ? -3.535 -14.643 28.468 1.00 48.16 91 HIS A CA 1
ATOM 761 C C . HIS A 1 91 ? -3.527 -15.317 29.857 1.00 48.16 91 HIS A C 1
ATOM 763 O O . HIS A 1 91 ? -2.729 -16.226 30.082 1.00 48.16 91 HIS A O 1
ATOM 769 N N . ILE A 1 92 ? -4.377 -14.860 30.790 1.00 50.03 92 ILE A N 1
ATOM 770 C CA . ILE A 1 92 ? -4.518 -15.400 32.159 1.00 50.03 92 ILE A CA 1
ATOM 771 C C . ILE A 1 92 ? -5.659 -16.434 32.251 1.00 50.03 92 ILE A C 1
ATOM 773 O O . ILE A 1 92 ? -5.687 -17.231 33.187 1.00 50.03 92 ILE A O 1
ATOM 777 N N . PHE A 1 93 ? -6.562 -16.466 31.267 1.00 46.44 93 PHE A N 1
ATOM 778 C CA . PHE A 1 93 ? -7.676 -17.417 31.178 1.00 46.44 93 PHE A CA 1
ATOM 779 C C . PHE A 1 93 ? -7.525 -18.439 30.031 1.00 46.44 93 PHE A C 1
ATOM 781 O O . PHE A 1 93 ? -8.509 -18.746 29.355 1.00 46.44 93 PHE A O 1
ATOM 788 N N . GLU A 1 94 ? -6.320 -18.987 29.835 1.00 46.19 94 GLU A N 1
ATOM 789 C CA . GLU A 1 94 ? -6.124 -20.296 29.174 1.00 46.19 94 GLU A CA 1
ATOM 790 C C . GLU A 1 94 ? -5.659 -21.361 30.174 1.00 46.19 94 GLU A C 1
ATOM 792 O O . GLU A 1 94 ? -4.710 -21.086 30.945 1.00 46.19 94 GLU A O 1
#

Foldseek 3Di:
DVVVVVVVVVVVVVVVVVVDDDPVVQPPPKDKDPDWDADPVGIFTWIFGDPVVDPPDDTDTDGPPDDPDDPCDPVNVVVVCVVVVVVVVVVVPD

Nearest PDB structures (foldseek):
  6m9y-assembly1_C  TM=2.893E-01  e=1.301E+00  Branchiostoma floridae
  2n3f-assembly1_A  TM=2.967E-01  e=3.367E+00  Arabidopsis thaliana
  6uct-assembly1_A-2  TM=3.384E-01  e=5.247E+00  Mal de Rio Cuarto virus

Organism: Aedes aegypti (NCBI:txid7159)